Protein AF-A0A257NIK9-F1 (afdb_monomer_lite)

pLDDT: mean 81.24, std 13.05, range [39.47, 97.81]

Structure (mmCIF, N/CA/C/O backbone):
data_AF-A0A257NIK9-F1
#
_entry.id   AF-A0A257NIK9-F1
#
loop_
_atom_site.group_PDB
_atom_site.id
_atom_site.type_symbol
_atom_site.label_atom_id
_atom_site.label_alt_id
_atom_site.label_comp_id
_atom_site.label_asym_id
_atom_site.label_entity_id
_atom_site.label_seq_id
_atom_site.pdbx_PDB_ins_code
_atom_site.Cartn_x
_atom_site.Cartn_y
_atom_site.Cartn_z
_atom_site.occupancy
_atom_site.B_iso_or_equiv
_atom_site.auth_seq_id
_atom_site.auth_comp_id
_atom_site.auth_asym_id
_atom_site.auth_atom_id
_atom_site.pdbx_PDB_model_num
ATOM 1 N N . MET A 1 1 ? -30.759 -7.569 19.742 1.00 39.47 1 MET A N 1
ATOM 2 C CA . MET A 1 1 ? -29.466 -6.905 19.476 1.00 39.47 1 MET A CA 1
ATOM 3 C C . MET A 1 1 ? -28.726 -6.885 20.792 1.00 39.47 1 MET A C 1
ATOM 5 O O . MET A 1 1 ? -29.136 -6.158 21.684 1.00 39.47 1 MET A O 1
ATOM 9 N N . ASP A 1 2 ? -27.776 -7.799 20.959 1.00 55.66 2 ASP A N 1
ATOM 10 C CA . ASP A 1 2 ? -27.117 -8.024 22.244 1.00 55.66 2 ASP A CA 1
ATOM 11 C C . ASP A 1 2 ? -26.047 -6.945 22.465 1.00 55.66 2 ASP A C 1
ATOM 13 O O . ASP A 1 2 ? -25.185 -6.732 21.610 1.00 55.66 2 ASP A O 1
ATOM 17 N N . SER A 1 3 ? -26.162 -6.208 23.569 1.00 61.53 3 SER A N 1
ATOM 18 C CA . SER A 1 3 ? -25.220 -5.155 23.948 1.00 61.53 3 SER A CA 1
ATOM 19 C C . SER A 1 3 ? -23.934 -5.809 24.439 1.00 61.53 3 SER A C 1
ATOM 21 O O . SER A 1 3 ? -23.935 -6.576 25.402 1.00 61.53 3 SER A O 1
ATOM 23 N N . MET A 1 4 ? -22.824 -5.539 23.761 1.00 69.50 4 MET A N 1
ATOM 24 C CA . MET A 1 4 ? -21.526 -6.094 24.127 1.00 69.50 4 MET A CA 1
ATOM 25 C C . MET A 1 4 ? -21.068 -5.489 25.465 1.00 69.50 4 MET A C 1
ATOM 27 O O . MET A 1 4 ? -20.989 -4.269 25.600 1.00 69.50 4 MET A O 1
ATOM 31 N N . SER A 1 5 ? -20.786 -6.330 26.468 1.00 84.12 5 SER A N 1
ATOM 32 C CA . SER A 1 5 ? -20.395 -5.864 27.805 1.00 84.12 5 SER A CA 1
ATOM 33 C C . SER A 1 5 ? -19.073 -5.083 27.779 1.00 84.12 5 SER A C 1
ATOM 35 O O . SER A 1 5 ? -18.186 -5.352 26.966 1.00 84.12 5 SER A O 1
ATOM 37 N N . LYS A 1 6 ? -18.925 -4.123 28.699 1.00 79.12 6 LYS A N 1
ATOM 38 C CA . LYS A 1 6 ? -17.743 -3.251 28.816 1.00 79.12 6 LYS A CA 1
ATOM 39 C C . LYS A 1 6 ? -16.420 -4.034 28.889 1.00 79.12 6 LYS A C 1
ATOM 41 O O . LYS A 1 6 ? -15.465 -3.672 28.214 1.00 79.12 6 LYS A O 1
ATOM 46 N N . GLU A 1 7 ? -16.395 -5.156 29.608 1.00 80.25 7 GLU A N 1
ATOM 47 C CA . GLU A 1 7 ? -15.221 -6.043 29.697 1.00 80.25 7 GLU A CA 1
ATOM 48 C C . GLU A 1 7 ? -14.854 -6.698 28.356 1.00 80.25 7 GLU A C 1
ATOM 50 O O . GLU A 1 7 ? -13.674 -6.820 28.027 1.00 80.25 7 GLU A O 1
ATOM 55 N N . LYS A 1 8 ? -15.845 -7.093 27.540 1.00 73.69 8 LYS A N 1
ATOM 56 C CA . LYS A 1 8 ? -15.588 -7.630 26.191 1.00 73.69 8 LYS A CA 1
ATOM 57 C C . LYS A 1 8 ? -14.998 -6.564 25.271 1.00 73.69 8 LYS A C 1
ATOM 59 O O . LYS A 1 8 ? -14.108 -6.872 24.483 1.00 73.69 8 LYS A O 1
ATOM 64 N N . LEU A 1 9 ? -15.475 -5.325 25.389 1.00 63.91 9 LEU A N 1
ATOM 65 C CA . LEU A 1 9 ? -14.940 -4.166 24.671 1.00 63.91 9 LEU A CA 1
ATOM 66 C C . LEU A 1 9 ? -13.476 -3.899 25.042 1.00 63.91 9 LEU A C 1
ATOM 68 O O . LEU A 1 9 ? -12.624 -3.835 24.161 1.00 63.91 9 LEU A O 1
ATOM 72 N N . GLU A 1 10 ? -13.167 -3.809 26.334 1.00 72.12 10 GLU A N 1
ATOM 73 C CA . GLU A 1 10 ? -11.802 -3.564 26.823 1.00 72.12 10 GLU A CA 1
ATOM 74 C C . GLU A 1 10 ? -10.837 -4.698 26.436 1.00 72.12 10 GLU A C 1
ATOM 76 O O . GLU A 1 10 ? -9.714 -4.444 25.992 1.00 72.12 10 GLU A O 1
ATOM 81 N N . SER A 1 11 ? -11.294 -5.952 26.508 1.00 74.62 11 SER A N 1
ATOM 82 C CA . SER A 1 11 ? -10.529 -7.117 26.055 1.00 74.62 11 SER A CA 1
ATOM 83 C C . SER A 1 11 ? -10.242 -7.079 24.548 1.00 74.62 11 SER A C 1
ATOM 85 O O . SER A 1 11 ? -9.112 -7.339 24.128 1.00 74.62 11 SER A O 1
ATOM 87 N N . ALA A 1 12 ? -11.230 -6.706 23.726 1.00 68.81 12 ALA A N 1
ATOM 88 C CA . ALA A 1 12 ? -11.067 -6.595 22.278 1.00 68.81 12 ALA A CA 1
ATOM 89 C C . ALA A 1 12 ? -10.081 -5.481 21.888 1.00 68.81 12 ALA 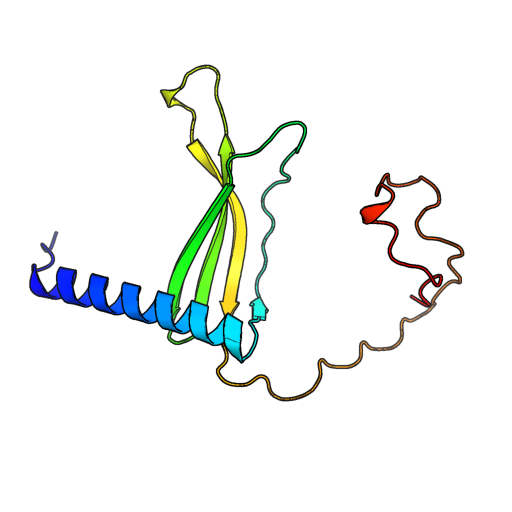A C 1
ATOM 91 O O . ALA A 1 12 ? -9.208 -5.708 21.050 1.00 68.81 12 ALA A O 1
ATOM 92 N N . VAL A 1 13 ? -10.169 -4.314 22.535 1.00 68.50 13 VAL A N 1
ATOM 93 C CA . VAL A 1 13 ? -9.246 -3.185 22.317 1.00 68.50 13 VAL A CA 1
ATOM 94 C C . VAL A 1 13 ? -7.814 -3.567 22.696 1.00 68.50 13 VAL A C 1
ATOM 96 O O . VAL A 1 13 ? -6.889 -3.339 21.918 1.00 68.50 13 VAL A O 1
ATOM 99 N N . SER A 1 14 ? -7.627 -4.212 23.850 1.00 76.38 14 SER A N 1
ATOM 100 C CA . SER A 1 14 ? -6.317 -4.700 24.296 1.00 76.38 14 SER A CA 1
ATOM 101 C C . SER A 1 14 ? -5.720 -5.726 23.322 1.00 76.38 14 SER A C 1
ATOM 103 O O . SER A 1 14 ? -4.555 -5.626 22.928 1.00 76.38 14 SER A O 1
ATOM 105 N N . LYS A 1 15 ? -6.537 -6.675 22.845 1.00 70.94 15 LYS A N 1
ATOM 106 C CA . LYS A 1 15 ? -6.117 -7.693 21.873 1.00 70.94 15 LYS A CA 1
ATOM 107 C C . LYS A 1 15 ? -5.723 -7.082 20.524 1.00 70.94 15 LYS A C 1
ATOM 109 O O . LYS A 1 15 ? -4.726 -7.508 19.944 1.00 70.94 15 LYS A O 1
ATOM 114 N N . ALA A 1 16 ? -6.468 -6.084 20.047 1.00 70.06 16 ALA A N 1
ATOM 115 C CA . ALA A 1 16 ? -6.143 -5.355 18.823 1.00 70.06 16 ALA A CA 1
ATOM 116 C C . ALA A 1 16 ? -4.823 -4.579 18.962 1.00 70.06 16 ALA A C 1
ATOM 118 O O . ALA A 1 16 ? -3.964 -4.683 18.090 1.00 70.06 16 ALA A O 1
ATOM 119 N N . GLY A 1 17 ? -4.620 -3.880 20.085 1.00 73.75 17 GLY A N 1
ATOM 120 C CA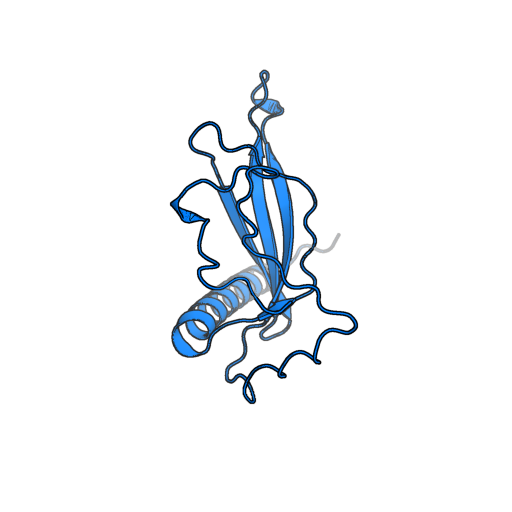 . GLY A 1 17 ? -3.374 -3.162 20.368 1.00 73.75 17 GLY A CA 1
ATOM 121 C C . GLY A 1 17 ? -2.151 -4.081 20.396 1.00 73.75 17 GLY A C 1
ATOM 122 O O . GLY A 1 17 ? -1.129 -3.765 19.791 1.00 73.75 17 GLY A O 1
ATOM 123 N N . LYS A 1 18 ? -2.273 -5.260 21.023 1.00 74.69 18 LYS A N 1
ATOM 124 C CA . LYS A 1 18 ? -1.207 -6.270 21.018 1.00 74.69 18 LYS A CA 1
ATOM 125 C C . LYS A 1 18 ? -0.907 -6.781 19.605 1.00 74.69 18 LYS A C 1
ATOM 127 O O . LYS A 1 18 ? 0.253 -6.841 19.225 1.00 74.69 18 LYS A O 1
ATOM 132 N N . ALA A 1 19 ? -1.934 -7.101 18.818 1.00 72.19 19 ALA A N 1
ATOM 133 C CA . ALA A 1 19 ? -1.746 -7.614 17.461 1.00 72.19 19 ALA A CA 1
ATOM 134 C C . ALA A 1 19 ? -1.027 -6.605 16.544 1.00 72.19 19 ALA A C 1
ATOM 136 O O . ALA A 1 19 ? -0.174 -6.997 15.754 1.00 72.19 19 ALA A O 1
ATOM 137 N N . VAL A 1 20 ? -1.330 -5.308 16.672 1.00 69.50 20 VAL A N 1
ATOM 138 C CA . VAL A 1 20 ? -0.627 -4.247 15.930 1.00 69.50 20 VAL A CA 1
ATOM 139 C C . VAL A 1 20 ? 0.832 -4.123 16.380 1.00 69.50 20 VAL A C 1
ATOM 141 O O . VAL A 1 20 ? 1.715 -3.977 15.540 1.00 69.50 20 VAL A O 1
ATOM 144 N N . ALA A 1 21 ? 1.111 -4.215 17.683 1.00 71.88 21 ALA A N 1
ATOM 145 C CA . ALA A 1 21 ? 2.484 -4.200 18.187 1.00 71.88 21 ALA A CA 1
ATOM 146 C C . ALA A 1 21 ? 3.294 -5.417 17.701 1.00 71.88 21 ALA A C 1
ATOM 148 O O . ALA A 1 21 ? 4.444 -5.263 17.288 1.00 71.88 21 ALA A O 1
ATOM 149 N N . ASP A 1 22 ? 2.678 -6.603 17.695 1.00 70.12 22 ASP A N 1
ATOM 150 C CA . ASP A 1 22 ? 3.278 -7.838 17.184 1.00 70.12 22 ASP A CA 1
ATOM 151 C C . ASP A 1 22 ? 3.585 -7.714 15.673 1.00 70.12 22 ASP A C 1
ATOM 153 O O . ASP A 1 22 ? 4.672 -8.089 15.241 1.00 70.12 22 ASP A O 1
ATOM 157 N N . LEU A 1 23 ? 2.688 -7.103 14.882 1.00 67.88 23 LEU A N 1
ATOM 158 C CA . LEU A 1 23 ? 2.909 -6.821 13.455 1.00 67.88 23 LEU A CA 1
ATOM 159 C C . LEU A 1 23 ? 4.127 -5.922 13.216 1.00 67.88 23 LEU A C 1
ATOM 161 O O . LEU A 1 23 ? 4.981 -6.249 12.395 1.00 67.88 23 LEU A O 1
ATOM 165 N N . VAL A 1 24 ? 4.202 -4.785 13.915 1.00 73.06 24 VAL A N 1
ATOM 166 C CA . VAL A 1 24 ? 5.312 -3.829 13.756 1.00 73.06 24 VAL A CA 1
ATOM 167 C C . VAL A 1 24 ? 6.639 -4.508 14.083 1.00 73.06 24 VAL A C 1
ATOM 169 O O . VAL A 1 24 ? 7.596 -4.404 13.320 1.00 73.06 24 VAL A O 1
ATOM 172 N N . LYS A 1 25 ? 6.669 -5.263 15.183 1.00 68.38 25 LYS A N 1
ATOM 173 C CA . LYS A 1 25 ? 7.864 -5.970 15.633 1.00 68.38 25 LYS A CA 1
ATOM 174 C C . LYS A 1 25 ? 8.297 -7.075 14.662 1.00 68.38 25 LYS A C 1
ATOM 176 O O . LYS A 1 25 ? 9.492 -7.237 14.434 1.00 68.38 25 LYS A O 1
ATOM 181 N N . ALA A 1 26 ? 7.350 -7.810 14.077 1.00 66.69 26 ALA A N 1
ATOM 182 C CA . ALA A 1 26 ? 7.647 -8.832 13.076 1.00 66.69 26 ALA A CA 1
ATOM 183 C C . ALA A 1 26 ? 8.275 -8.227 11.809 1.00 66.69 26 ALA A C 1
ATOM 185 O O . ALA A 1 26 ? 9.300 -8.718 11.344 1.00 66.69 26 ALA A O 1
ATOM 186 N N . PHE A 1 27 ? 7.735 -7.112 11.302 1.00 70.56 27 PHE A N 1
ATOM 187 C CA . PHE A 1 27 ? 8.305 -6.428 10.135 1.00 70.56 27 PHE A CA 1
ATOM 188 C C . PHE A 1 27 ? 9.705 -5.863 10.392 1.00 70.56 27 PHE A C 1
ATOM 190 O O . PHE A 1 27 ? 10.549 -5.917 9.502 1.00 70.56 27 PHE A O 1
ATOM 197 N N . GLU A 1 28 ? 9.957 -5.334 11.590 1.00 70.31 28 GLU A N 1
ATOM 198 C CA . GLU A 1 28 ? 11.257 -4.760 11.951 1.00 70.31 28 GLU A CA 1
ATOM 199 C C . GLU A 1 28 ? 12.358 -5.825 12.072 1.00 70.31 28 GLU A C 1
ATOM 201 O O . GLU A 1 28 ? 13.511 -5.562 11.735 1.00 70.31 28 GLU A O 1
ATOM 206 N N . LEU A 1 29 ? 12.012 -7.032 12.533 1.00 59.69 29 LEU A N 1
ATOM 207 C CA . LEU A 1 29 ? 12.991 -8.078 12.844 1.00 59.69 29 LEU A CA 1
ATOM 208 C C . LEU A 1 29 ? 13.114 -9.167 11.774 1.00 59.69 29 LEU A C 1
ATOM 210 O O . LEU A 1 29 ? 14.194 -9.737 11.612 1.00 59.69 29 LEU A O 1
ATOM 214 N N . HIS A 1 30 ? 12.022 -9.503 11.088 1.00 66.19 30 HIS A N 1
ATOM 215 C CA . HIS A 1 30 ? 11.919 -10.757 10.337 1.00 66.19 30 HIS A CA 1
ATOM 216 C C . HIS A 1 30 ? 11.368 -10.589 8.917 1.00 66.19 30 HIS A C 1
ATOM 218 O O . HIS A 1 30 ? 11.428 -11.535 8.136 1.00 66.19 30 HIS A O 1
ATOM 224 N N . GLY A 1 31 ? 10.907 -9.392 8.545 1.00 70.12 31 GLY A N 1
ATOM 225 C CA . GLY A 1 31 ? 10.230 -9.159 7.271 1.00 70.12 31 GLY A CA 1
ATOM 226 C C . GLY A 1 31 ? 8.751 -9.554 7.317 1.00 70.12 31 GLY A C 1
ATOM 227 O O . GLY A 1 31 ? 8.214 -9.931 8.357 1.00 70.12 31 GLY A O 1
ATOM 228 N N . GLY A 1 32 ? 8.068 -9.415 6.185 1.00 79.88 32 GLY A N 1
ATOM 229 C CA . GLY A 1 32 ? 6.631 -9.641 6.063 1.00 79.88 32 GLY A CA 1
ATOM 230 C C . GLY A 1 32 ? 6.263 -10.054 4.641 1.00 79.88 32 GLY A C 1
ATOM 231 O O . GLY A 1 32 ? 6.941 -9.667 3.690 1.00 79.88 32 GLY A O 1
ATOM 232 N N . GLU A 1 33 ? 5.183 -10.815 4.484 1.00 85.69 33 GLU A N 1
ATOM 233 C CA . GLU A 1 33 ? 4.667 -11.233 3.181 1.00 85.69 33 GLU A CA 1
ATOM 234 C C . GLU A 1 33 ? 3.359 -10.498 2.904 1.00 85.69 33 GLU A C 1
ATOM 236 O O . GLU A 1 33 ? 2.516 -10.335 3.792 1.00 85.69 33 GLU A O 1
ATOM 241 N N . ILE A 1 34 ? 3.195 -10.057 1.660 1.00 88.00 34 ILE A N 1
ATOM 242 C CA . ILE A 1 34 ? 1.950 -9.490 1.156 1.00 88.00 34 ILE A CA 1
ATOM 243 C C . ILE A 1 34 ? 1.369 -10.491 0.167 1.00 88.00 34 ILE A C 1
ATOM 245 O O . ILE A 1 34 ? 1.963 -10.768 -0.871 1.00 88.00 34 ILE A O 1
ATOM 249 N N . THR A 1 35 ? 0.198 -11.015 0.497 1.00 90.62 35 THR A N 1
ATOM 250 C CA . THR A 1 35 ? -0.531 -12.006 -0.299 1.00 90.62 35 THR A CA 1
ATOM 251 C C . THR A 1 35 ? -1.885 -11.453 -0.709 1.00 90.62 35 THR A C 1
ATOM 253 O O . THR A 1 35 ? -2.367 -10.482 -0.121 1.00 90.62 35 THR A O 1
ATOM 256 N N . ASP A 1 36 ? -2.487 -12.050 -1.737 1.00 94.06 36 ASP A N 1
ATOM 257 C CA . ASP A 1 36 ? -3.827 -11.693 -2.212 1.00 94.06 36 ASP A CA 1
ATOM 258 C C . ASP A 1 36 ? -3.998 -10.187 -2.492 1.00 94.06 36 ASP A C 1
ATOM 260 O O . ASP A 1 36 ? -5.044 -9.601 -2.211 1.00 94.06 36 ASP A O 1
ATOM 264 N N . LEU A 1 37 ? -2.952 -9.543 -3.032 1.00 95.19 37 LEU A N 1
ATOM 265 C CA . LEU A 1 37 ? -2.983 -8.126 -3.388 1.00 95.19 37 LEU A CA 1
ATOM 266 C C . LEU A 1 37 ? -3.997 -7.887 -4.511 1.00 95.19 37 LEU A C 1
ATOM 268 O O . LEU A 1 37 ? -3.816 -8.342 -5.641 1.00 95.19 37 LEU A O 1
ATOM 272 N N . GLN A 1 38 ? -5.018 -7.091 -4.216 1.00 97.44 38 GLN A N 1
ATOM 273 C CA . GLN A 1 38 ? -5.989 -6.615 -5.190 1.00 97.44 38 GLN A CA 1
ATOM 274 C C . GLN A 1 38 ? -5.865 -5.104 -5.331 1.00 97.44 38 GLN A C 1
ATOM 276 O O . GLN A 1 38 ? -6.082 -4.350 -4.383 1.00 97.44 38 GLN A O 1
ATOM 281 N N . VAL A 1 39 ? -5.522 -4.652 -6.537 1.00 96.56 39 VAL A N 1
ATOM 282 C CA . VAL A 1 39 ? -5.470 -3.227 -6.879 1.00 96.56 39 VAL A CA 1
ATOM 283 C C . VAL A 1 39 ? -6.798 -2.836 -7.514 1.00 96.56 39 VAL A C 1
ATOM 285 O O . VAL A 1 39 ? -7.121 -3.261 -8.620 1.00 96.56 39 VAL A O 1
ATOM 288 N N . ALA A 1 40 ? -7.572 -2.014 -6.811 1.00 95.06 40 ALA A N 1
ATOM 289 C CA . ALA A 1 40 ? -8.890 -1.583 -7.256 1.00 95.06 40 ALA A CA 1
ATOM 290 C C . ALA A 1 40 ? -8.823 -0.354 -8.174 1.00 95.06 40 ALA A C 1
ATOM 292 O O . ALA A 1 40 ? -9.618 -0.238 -9.107 1.00 95.06 40 ALA A O 1
ATOM 293 N N . ARG A 1 41 ? -7.924 0.603 -7.888 1.00 91.88 41 ARG A N 1
ATOM 294 C CA . ARG A 1 41 ? -7.846 1.890 -8.607 1.00 91.88 41 ARG A CA 1
ATOM 295 C C . ARG A 1 41 ? -6.446 2.492 -8.577 1.00 91.88 41 ARG A C 1
ATOM 297 O O . ARG A 1 41 ? -5.761 2.437 -7.559 1.00 91.88 41 ARG A O 1
ATOM 304 N N . TRP A 1 42 ? -6.091 3.204 -9.641 1.00 92.19 42 TRP A N 1
ATOM 305 C CA . TRP A 1 42 ? -4.884 4.031 -9.693 1.00 92.19 42 TRP A CA 1
ATOM 306 C C . TRP A 1 42 ? -5.055 5.354 -8.937 1.00 92.19 42 TRP A C 1
ATOM 308 O O . TRP A 1 42 ? -6.143 5.930 -8.919 1.00 92.19 42 TRP A O 1
ATOM 318 N N . ILE A 1 43 ? -3.969 5.843 -8.334 1.00 89.19 43 ILE A N 1
ATOM 319 C CA . ILE A 1 43 ? -3.882 7.182 -7.735 1.00 89.19 43 ILE A CA 1
ATOM 320 C C . ILE A 1 43 ? -3.083 8.061 -8.695 1.00 89.19 43 ILE A C 1
ATOM 322 O O . ILE A 1 43 ? -1.925 7.769 -8.983 1.00 89.19 43 ILE A O 1
ATOM 326 N N . VAL A 1 44 ? -3.680 9.151 -9.173 1.00 88.06 44 VAL A N 1
ATOM 327 C CA . VAL A 1 44 ? -2.947 10.186 -9.916 1.00 88.06 44 VAL A CA 1
ATOM 328 C C . VAL A 1 44 ? -2.233 11.080 -8.908 1.00 88.06 44 VAL A C 1
ATOM 330 O O . VAL A 1 44 ? -2.895 11.624 -8.029 1.00 88.06 44 VAL A O 1
ATOM 333 N N . VAL A 1 45 ? -0.910 11.234 -9.024 1.00 87.06 45 VAL A N 1
ATOM 334 C CA . VAL A 1 45 ? -0.069 12.025 -8.104 1.00 87.06 45 VAL A CA 1
ATOM 335 C C . VAL A 1 45 ? 0.466 13.272 -8.813 1.00 87.06 45 VAL A C 1
ATOM 337 O O . VAL A 1 45 ? 1.607 13.327 -9.252 1.00 87.06 45 VAL A O 1
ATOM 340 N N . ASP A 1 46 ? -0.390 14.276 -8.943 1.00 87.75 46 ASP A N 1
ATOM 341 C CA . ASP A 1 46 ? -0.094 15.611 -9.491 1.00 87.75 46 ASP A CA 1
ATOM 342 C C . ASP A 1 46 ? 0.140 16.676 -8.399 1.00 87.75 46 ASP A C 1
ATOM 344 O O . ASP A 1 46 ? 0.556 17.800 -8.674 1.00 87.75 46 ASP A O 1
ATOM 348 N N . SER A 1 47 ? -0.117 16.313 -7.143 1.00 86.88 47 SER A N 1
ATOM 349 C CA . SER A 1 47 ? 0.055 17.116 -5.933 1.00 86.88 47 SER A CA 1
ATOM 350 C C . SER A 1 47 ? 0.238 16.187 -4.723 1.00 86.88 47 SER A C 1
ATOM 352 O O . SER A 1 47 ? -0.011 14.981 -4.842 1.00 86.88 47 SER A O 1
ATOM 354 N N . PRO A 1 48 ? 0.675 16.687 -3.550 1.00 91.94 48 PRO A N 1
ATOM 355 C CA . PRO A 1 48 ? 0.723 15.872 -2.338 1.00 91.94 48 PRO A CA 1
ATOM 356 C C . PRO 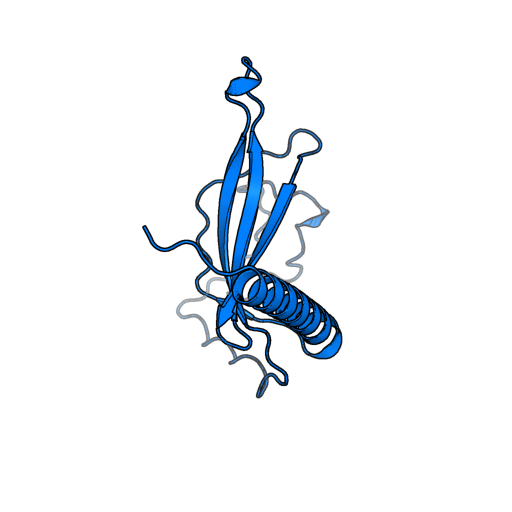A 1 48 ? -0.636 15.222 -2.041 1.00 91.94 48 PRO A C 1
ATOM 358 O O . PRO A 1 48 ? -1.666 15.895 -2.043 1.00 91.94 48 PRO A O 1
ATOM 361 N N . LYS A 1 49 ? -0.643 13.909 -1.785 1.00 90.06 49 LYS A N 1
ATOM 362 C CA . LYS A 1 49 ? -1.865 13.140 -1.510 1.00 90.06 49 LYS A CA 1
ATOM 363 C C . LYS A 1 49 ? -1.975 12.788 -0.039 1.00 90.06 49 LYS A C 1
ATOM 365 O O . LYS A 1 49 ? -0.988 12.439 0.602 1.00 90.06 49 LYS A O 1
ATOM 370 N N . GLN A 1 50 ? -3.200 12.840 0.475 1.00 95.19 50 GLN A N 1
ATOM 371 C CA . GLN A 1 50 ? -3.519 12.274 1.777 1.00 95.19 50 GLN A CA 1
ATOM 372 C C . GLN A 1 50 ? -3.764 10.779 1.598 1.00 95.19 50 GLN A C 1
ATOM 374 O O . GLN A 1 50 ? -4.700 10.369 0.907 1.00 95.19 50 GLN A O 1
ATOM 379 N N . LEU A 1 51 ? -2.899 9.981 2.211 1.00 94.19 51 LEU A N 1
ATOM 380 C CA . LEU A 1 51 ? -2.952 8.530 2.173 1.00 94.19 51 LEU A CA 1
ATOM 381 C C . LEU A 1 51 ? -3.128 7.999 3.586 1.00 94.19 51 LEU A C 1
ATOM 383 O O . LEU A 1 51 ? -2.605 8.562 4.548 1.00 94.19 51 LEU A O 1
ATOM 387 N N . ARG A 1 52 ? -3.839 6.885 3.693 1.00 94.50 52 ARG A N 1
ATOM 388 C CA . ARG A 1 52 ? -3.965 6.126 4.928 1.00 94.50 52 ARG A CA 1
ATOM 389 C C . ARG A 1 52 ? -3.753 4.655 4.629 1.00 94.50 52 ARG A C 1
ATOM 391 O O . ARG A 1 52 ? -4.260 4.136 3.640 1.00 94.50 52 ARG A O 1
ATOM 398 N N . VAL A 1 53 ? -3.040 3.984 5.523 1.00 92.50 53 VAL A N 1
ATOM 399 C CA . VAL A 1 53 ? -3.003 2.525 5.575 1.00 92.50 53 VAL A CA 1
ATOM 400 C C . VAL A 1 53 ? -3.832 2.094 6.773 1.00 92.50 53 VAL A C 1
ATOM 402 O O . VAL A 1 53 ? -3.631 2.594 7.880 1.00 92.50 53 VAL A O 1
ATOM 405 N N . THR A 1 54 ? -4.785 1.196 6.552 1.00 93.00 54 THR A N 1
ATOM 406 C CA . THR A 1 54 ? -5.508 0.527 7.638 1.00 93.00 54 THR A CA 1
ATOM 407 C C . THR A 1 54 ? -5.060 -0.916 7.707 1.00 93.00 54 THR A C 1
ATOM 409 O O . THR A 1 54 ? -4.890 -1.559 6.673 1.00 93.00 54 THR A O 1
ATOM 412 N N . VAL A 1 55 ? -4.834 -1.400 8.926 1.00 90.50 55 VAL A N 1
ATOM 413 C CA . VAL A 1 55 ? -4.433 -2.779 9.174 1.00 90.50 55 VAL A CA 1
ATOM 414 C C . VAL A 1 55 ? -5.277 -3.334 10.306 1.00 90.50 55 VAL A C 1
ATOM 416 O O . VAL A 1 55 ? -5.307 -2.771 11.399 1.00 90.50 55 VAL A O 1
ATOM 419 N N . GLU A 1 56 ? -5.974 -4.429 10.032 1.00 91.06 56 GLU A N 1
ATOM 420 C CA . GLU A 1 56 ? -6.893 -5.065 10.970 1.00 91.06 56 GLU A CA 1
ATOM 421 C C . GLU A 1 56 ? -6.497 -6.535 11.159 1.00 91.06 56 GLU A C 1
ATOM 423 O O . GLU A 1 56 ? -6.312 -7.248 10.170 1.00 91.06 56 GLU A O 1
ATOM 428 N N . PRO A 1 57 ? -6.344 -7.028 12.401 1.00 89.94 57 PRO A N 1
ATOM 429 C CA . PRO A 1 57 ? -6.034 -8.433 12.632 1.00 89.94 57 PRO A CA 1
ATOM 430 C C . PRO A 1 57 ? -7.213 -9.314 12.207 1.00 89.94 57 PRO A C 1
ATOM 432 O O . PRO A 1 57 ? -8.337 -9.112 12.663 1.00 89.94 57 PRO A O 1
ATOM 435 N N . VAL A 1 58 ? -6.947 -10.328 11.380 1.00 92.06 58 VAL A N 1
ATOM 436 C CA . VAL A 1 58 ? -7.964 -11.298 10.926 1.00 92.06 58 VAL A CA 1
ATOM 437 C C . VAL A 1 58 ? -7.725 -12.700 11.485 1.00 92.06 58 VAL A C 1
ATOM 439 O O . VAL A 1 58 ? -8.674 -13.448 11.706 1.00 92.06 58 VAL A O 1
ATOM 442 N N . ALA A 1 59 ? -6.469 -13.046 11.777 1.00 88.44 59 ALA A N 1
ATOM 443 C CA . ALA A 1 59 ? -6.066 -14.264 12.476 1.00 88.44 59 ALA A CA 1
ATOM 444 C C . ALA A 1 59 ? -4.687 -14.049 13.139 1.00 88.44 59 ALA A C 1
ATOM 446 O O . ALA A 1 59 ? -4.033 -13.042 12.863 1.00 88.44 59 ALA A O 1
ATOM 447 N N . PRO A 1 60 ? -4.212 -14.944 14.025 1.00 85.50 60 PRO A N 1
ATOM 448 C CA . PRO A 1 60 ? -2.853 -14.849 14.560 1.00 85.50 60 PRO A CA 1
ATOM 449 C C . PRO A 1 60 ? -1.811 -14.749 13.433 1.00 85.50 60 PRO A C 1
ATOM 451 O O . PRO A 1 60 ? -1.817 -15.574 12.522 1.00 85.50 60 PRO A O 1
ATOM 454 N N . GLY A 1 61 ? -0.967 -13.710 13.469 1.00 83.94 61 GLY A N 1
ATOM 455 C CA . GLY A 1 61 ? 0.051 -13.444 12.442 1.00 83.94 61 GLY A CA 1
ATOM 456 C C . GLY A 1 61 ? -0.490 -13.003 11.074 1.00 83.94 61 GLY A C 1
ATOM 457 O O . GLY A 1 61 ? 0.285 -12.880 10.133 1.00 83.94 61 GLY A O 1
ATOM 458 N N . ARG A 1 62 ? -1.803 -12.765 10.930 1.00 89.12 62 ARG A N 1
ATOM 459 C CA . ARG A 1 62 ? -2.434 -12.369 9.661 1.00 89.12 62 ARG A CA 1
ATOM 460 C C . ARG A 1 62 ? -3.313 -11.139 9.821 1.00 89.12 62 ARG A C 1
ATOM 462 O O . ARG A 1 62 ? -4.156 -11.069 10.720 1.00 89.12 62 ARG A O 1
ATOM 469 N N . PHE A 1 63 ? -3.183 -10.211 8.884 1.00 92.25 63 PHE A N 1
ATOM 470 C CA . PHE A 1 63 ? -3.869 -8.929 8.925 1.00 92.25 63 PHE A CA 1
ATOM 471 C C . PHE A 1 63 ? -4.462 -8.586 7.562 1.00 92.25 63 PHE A C 1
ATOM 473 O O . PHE A 1 63 ? -3.828 -8.806 6.537 1.00 92.25 63 PHE A O 1
ATOM 480 N N . ALA A 1 64 ? -5.665 -8.021 7.548 1.00 95.50 64 ALA A N 1
ATOM 481 C CA . ALA A 1 64 ? -6.201 -7.368 6.364 1.00 95.50 64 ALA A CA 1
ATOM 482 C C . ALA A 1 64 ? -5.610 -5.958 6.283 1.00 95.50 64 ALA A C 1
ATOM 484 O O . ALA A 1 64 ? -5.786 -5.154 7.201 1.00 95.50 64 ALA A O 1
ATOM 485 N N . GLY A 1 65 ? -4.891 -5.673 5.202 1.00 95.25 65 GLY A N 1
ATOM 486 C CA . GLY A 1 65 ? -4.342 -4.360 4.898 1.00 95.25 65 GLY A CA 1
ATOM 487 C C . GLY A 1 65 ? -5.165 -3.668 3.819 1.00 95.25 65 GLY A C 1
ATOM 488 O O . GLY A 1 65 ? -5.537 -4.294 2.829 1.00 95.25 65 GLY A O 1
ATOM 489 N N . ARG A 1 66 ? -5.418 -2.367 3.973 1.00 96.88 66 ARG A N 1
ATOM 490 C CA . ARG A 1 66 ? -5.953 -1.521 2.897 1.00 96.88 66 ARG A CA 1
ATOM 491 C C . ARG A 1 66 ? -5.148 -0.243 2.772 1.00 96.88 66 ARG A C 1
ATOM 493 O O . ARG A 1 66 ? -4.861 0.407 3.778 1.00 96.88 66 ARG A O 1
ATOM 500 N N . VAL A 1 67 ? -4.863 0.140 1.534 1.00 95.69 67 VAL A N 1
ATOM 501 C CA . VAL A 1 67 ? -4.366 1.471 1.184 1.00 95.69 67 VAL A CA 1
ATOM 502 C C . VAL A 1 67 ? -5.542 2.299 0.698 1.00 95.69 67 VAL A C 1
ATOM 504 O O . VAL A 1 67 ? -6.256 1.913 -0.231 1.00 95.69 67 VAL A O 1
ATOM 507 N N . GLU A 1 68 ? -5.735 3.448 1.326 1.00 97.00 68 GLU A N 1
ATOM 508 C CA . GLU A 1 68 ? -6.802 4.382 1.015 1.00 97.00 68 GLU A CA 1
ATOM 509 C C . GLU A 1 68 ? -6.222 5.748 0.668 1.00 97.00 68 GLU A C 1
ATOM 511 O O . GLU A 1 68 ? -5.253 6.205 1.279 1.00 97.00 68 GLU A O 1
ATOM 516 N N . ALA A 1 69 ? -6.848 6.418 -0.290 1.00 95.69 69 ALA A N 1
ATOM 517 C CA . ALA A 1 69 ? -6.549 7.801 -0.618 1.00 95.69 69 ALA A CA 1
ATOM 518 C C . ALA A 1 69 ? -7.762 8.669 -0.301 1.00 95.69 69 ALA A C 1
ATOM 520 O O . ALA A 1 69 ? -8.910 8.261 -0.506 1.00 95.69 69 ALA A O 1
ATOM 521 N N . TRP A 1 70 ? -7.514 9.868 0.218 1.00 95.81 70 TRP A N 1
ATOM 522 C CA . TRP A 1 70 ? -8.573 10.850 0.376 1.00 95.81 70 TRP A CA 1
ATOM 523 C C . TRP A 1 70 ? -8.969 11.380 -0.994 1.00 95.81 70 TRP A C 1
ATOM 525 O O . TRP A 1 70 ? -8.127 11.851 -1.764 1.00 95.81 70 TRP A O 1
ATOM 535 N N . ARG A 1 71 ? -10.264 11.331 -1.284 1.00 93.44 71 ARG A N 1
ATOM 536 C CA . ARG A 1 71 ? -10.833 11.954 -2.466 1.00 93.44 71 ARG A CA 1
ATOM 537 C C . ARG A 1 71 ? -11.540 13.234 -2.070 1.00 93.44 71 ARG A C 1
ATOM 539 O O . ARG A 1 71 ? -12.612 13.185 -1.464 1.00 93.44 71 ARG A O 1
ATOM 546 N N . ASP A 1 72 ? -10.988 14.358 -2.500 1.00 92.56 72 ASP A N 1
ATOM 547 C CA . ASP A 1 72 ? -11.673 15.639 -2.412 1.00 92.56 72 ASP A CA 1
ATOM 548 C C . ASP A 1 72 ? -12.833 15.706 -3.409 1.00 92.56 72 ASP A C 1
ATOM 550 O O . ASP A 1 72 ? -12.721 15.323 -4.576 1.00 92.56 72 ASP A O 1
ATOM 554 N N . ALA A 1 73 ? -13.975 16.191 -2.936 1.00 93.06 73 ALA A N 1
ATOM 555 C CA . ALA A 1 73 ? -15.130 16.505 -3.756 1.00 93.06 73 ALA A CA 1
ATOM 556 C C . ALA A 1 73 ? -15.464 18.000 -3.627 1.00 93.06 73 ALA A C 1
ATOM 558 O O . ALA A 1 73 ? -15.256 18.579 -2.560 1.00 93.06 73 ALA A O 1
ATOM 559 N N . PRO A 1 74 ? -16.050 18.631 -4.665 1.00 94.69 74 PRO A N 1
ATOM 560 C CA . PRO A 1 74 ? -16.472 20.032 -4.585 1.00 94.69 74 PRO A CA 1
ATOM 561 C C . PRO A 1 74 ? -17.438 20.313 -3.426 1.00 94.69 74 PRO A C 1
ATOM 563 O O . PRO A 1 74 ? -17.410 21.391 -2.843 1.00 94.69 74 PRO A O 1
ATOM 566 N N . ASN A 1 75 ? -18.284 19.335 -3.082 1.00 96.06 75 ASN A N 1
ATOM 567 C CA . ASN A 1 75 ? -19.055 19.346 -1.845 1.00 96.06 75 ASN A CA 1
ATOM 568 C C . ASN A 1 75 ? -18.280 18.565 -0.767 1.00 96.06 75 ASN A C 1
ATOM 570 O O . ASN A 1 75 ? -18.171 17.342 -0.905 1.00 96.06 75 ASN A O 1
ATOM 574 N N . PRO A 1 76 ? -17.816 19.216 0.319 1.00 94.81 76 PRO A N 1
ATOM 575 C CA . PRO A 1 76 ? -17.013 18.567 1.356 1.00 94.81 76 PRO A CA 1
ATOM 576 C C . PRO A 1 76 ? -17.674 17.349 2.013 1.00 94.81 76 PRO A C 1
ATOM 578 O O . PRO A 1 76 ? -16.976 16.445 2.458 1.00 94.81 76 PRO A O 1
ATOM 581 N N . VAL A 1 77 ? -19.011 17.280 2.041 1.00 95.75 77 VAL A N 1
ATOM 582 C CA . VAL A 1 77 ? -19.758 16.141 2.614 1.00 95.75 77 VAL A CA 1
ATOM 583 C C . VAL A 1 77 ? -19.587 14.861 1.783 1.00 95.75 77 VAL A C 1
ATOM 585 O O . VAL A 1 77 ? -19.795 13.760 2.282 1.00 95.75 77 VAL A O 1
ATOM 588 N N . LEU A 1 78 ? -19.200 14.987 0.510 1.00 96.62 78 LEU A N 1
ATOM 589 C CA . LEU A 1 78 ? -18.947 13.853 -0.383 1.00 96.62 78 LEU A CA 1
ATOM 590 C C . LEU A 1 78 ? -17.471 13.435 -0.423 1.00 96.62 78 LEU A C 1
ATOM 592 O O . LEU A 1 78 ? -17.151 12.422 -1.064 1.00 96.62 78 LEU A O 1
ATOM 596 N N . SER A 1 79 ? -16.590 14.208 0.218 1.00 95.94 79 SER A N 1
ATOM 597 C CA . SER A 1 79 ? -15.187 13.848 0.381 1.00 95.94 79 SER A CA 1
ATOM 598 C C . SER A 1 79 ? -15.072 12.666 1.337 1.00 95.94 79 SER A C 1
ATOM 600 O O . SER A 1 79 ? -15.765 12.595 2.353 1.00 95.94 79 SER A O 1
ATOM 602 N N . ARG A 1 80 ? -14.237 11.693 0.982 1.00 96.75 80 ARG A N 1
ATOM 603 C CA . ARG A 1 80 ? -14.120 10.436 1.727 1.00 96.75 80 ARG A CA 1
ATOM 604 C C . ARG A 1 80 ? -12.806 9.737 1.425 1.00 96.75 80 ARG A C 1
ATOM 606 O O . ARG A 1 80 ? -12.163 10.009 0.414 1.00 96.75 80 ARG A O 1
ATOM 613 N N . TRP A 1 81 ? -12.480 8.766 2.264 1.00 97.19 81 TRP A N 1
ATOM 614 C CA . TRP A 1 81 ? -11.464 7.767 1.967 1.00 97.19 81 TRP A CA 1
ATOM 615 C C . TRP A 1 81 ? -11.996 6.778 0.925 1.00 97.19 81 TRP A C 1
ATOM 617 O O . TRP A 1 81 ? -13.103 6.257 1.068 1.00 97.19 81 TRP A O 1
ATOM 627 N N . GLU A 1 82 ? -11.219 6.527 -0.124 1.00 96.06 82 GLU A N 1
ATOM 628 C CA . GLU A 1 82 ? -11.483 5.472 -1.102 1.00 96.06 82 GLU A CA 1
ATOM 629 C C . GLU A 1 82 ? -10.382 4.416 -1.031 1.00 96.06 82 GLU A C 1
ATOM 631 O O . GLU A 1 82 ? -9.201 4.749 -1.009 1.00 96.06 82 GLU A O 1
ATOM 636 N N . THR A 1 83 ? -10.756 3.136 -1.016 1.00 96.81 83 THR A N 1
ATOM 637 C CA . THR A 1 83 ? -9.799 2.024 -1.087 1.00 96.81 83 THR A CA 1
ATOM 638 C C . THR A 1 83 ? -9.203 1.919 -2.489 1.00 96.81 83 THR A C 1
ATOM 640 O O . THR A 1 83 ? -9.937 1.888 -3.480 1.00 96.81 83 THR A O 1
ATOM 643 N N . HIS A 1 84 ? -7.876 1.850 -2.563 1.00 96.56 84 HIS A N 1
ATOM 644 C CA . HIS A 1 84 ? -7.106 1.711 -3.801 1.00 96.56 84 HIS A CA 1
ATOM 645 C C . HIS A 1 84 ? -6.463 0.341 -3.944 1.00 96.56 84 HIS A C 1
ATOM 647 O O . HIS A 1 84 ? -6.364 -0.170 -5.059 1.00 96.56 84 HIS A O 1
ATOM 653 N N . ALA A 1 85 ? -6.066 -0.257 -2.826 1.00 97.38 85 ALA A N 1
ATOM 654 C CA . ALA A 1 85 ? -5.586 -1.621 -2.789 1.00 97.38 85 ALA A CA 1
ATOM 655 C C . ALA A 1 85 ? -5.958 -2.280 -1.465 1.00 97.38 85 ALA A C 1
ATOM 657 O O . ALA A 1 85 ? -6.040 -1.611 -0.430 1.00 97.38 85 ALA A O 1
ATOM 658 N N . GLU A 1 86 ? -6.142 -3.589 -1.511 1.00 97.81 86 GLU A N 1
ATOM 659 C CA . GLU A 1 86 ? -6.302 -4.448 -0.346 1.00 97.81 86 GLU A CA 1
ATOM 660 C C . GLU A 1 86 ? -5.391 -5.665 -0.467 1.00 97.81 86 GLU A C 1
ATOM 662 O O . GLU A 1 86 ? -5.048 -6.077 -1.573 1.00 97.81 86 GLU A O 1
ATOM 667 N N . ALA A 1 87 ? -4.952 -6.198 0.667 1.00 97.06 87 ALA A N 1
ATOM 668 C CA . ALA A 1 87 ? -4.091 -7.369 0.715 1.00 97.06 87 ALA A CA 1
ATOM 669 C C . ALA A 1 87 ? -4.206 -8.085 2.063 1.00 97.06 87 ALA A C 1
ATOM 671 O O . ALA A 1 87 ? -4.690 -7.525 3.052 1.00 97.06 87 ALA A O 1
ATOM 672 N N . VAL A 1 88 ? -3.681 -9.304 2.117 1.00 95.19 88 VAL A N 1
ATOM 673 C CA . VAL A 1 88 ? -3.409 -10.017 3.362 1.00 95.19 88 VAL A CA 1
ATOM 674 C C . VAL A 1 88 ? -1.930 -9.868 3.696 1.00 95.19 88 VAL A C 1
ATOM 676 O O . VAL A 1 88 ? -1.052 -10.284 2.943 1.00 95.19 88 VAL A O 1
ATOM 679 N N . ILE A 1 89 ? -1.660 -9.281 4.855 1.00 91.06 89 ILE A N 1
ATOM 680 C CA . ILE A 1 89 ? -0.326 -9.137 5.422 1.00 91.06 89 ILE A CA 1
ATOM 681 C C . ILE A 1 89 ? -0.082 -10.323 6.349 1.00 91.06 89 ILE A C 1
ATOM 683 O O . ILE A 1 89 ? -0.835 -10.529 7.306 1.00 91.06 89 ILE A O 1
ATOM 687 N N . VAL A 1 90 ? 0.971 -11.089 6.084 1.00 88.44 90 VAL A N 1
ATOM 688 C CA . VAL A 1 90 ? 1.409 -12.191 6.940 1.00 88.44 90 VAL A CA 1
ATOM 689 C C . VAL A 1 90 ? 2.688 -11.767 7.648 1.00 88.44 90 VAL A C 1
ATOM 691 O O . VAL A 1 90 ? 3.707 -11.506 7.014 1.00 88.44 90 VAL A O 1
ATOM 694 N N . ALA A 1 91 ? 2.608 -11.688 8.971 1.00 84.06 91 ALA A N 1
ATOM 695 C CA . ALA A 1 91 ? 3.750 -11.512 9.849 1.00 84.06 91 ALA A CA 1
ATOM 696 C C . ALA A 1 91 ? 4.246 -12.903 10.253 1.00 84.06 91 ALA A C 1
ATOM 698 O O . ALA A 1 91 ? 3.548 -13.617 10.978 1.00 84.06 91 ALA A O 1
ATOM 699 N N . ALA A 1 92 ? 5.416 -13.303 9.759 1.00 71.56 92 ALA A N 1
ATOM 700 C CA . ALA A 1 92 ? 6.058 -14.543 10.170 1.00 71.56 92 ALA A CA 1
ATOM 701 C C . ALA A 1 92 ? 7.195 -14.245 11.154 1.00 71.56 92 ALA A C 1
ATOM 703 O O . ALA A 1 92 ? 8.000 -13.346 10.926 1.00 71.56 92 ALA A O 1
ATOM 704 N N . ASP A 1 93 ? 7.300 -15.047 12.216 1.00 65.00 93 ASP A N 1
ATOM 705 C CA . ASP A 1 93 ? 8.444 -14.998 13.140 1.00 65.00 93 ASP A CA 1
ATOM 706 C C . ASP A 1 93 ? 9.740 -15.486 12.459 1.00 65.00 93 ASP A C 1
ATOM 708 O O . ASP A 1 93 ? 10.844 -15.200 12.915 1.00 65.00 93 ASP A O 1
ATOM 712 N N . HIS A 1 94 ? 9.607 -16.245 11.365 1.00 62.41 94 HIS A N 1
ATOM 713 C CA . HIS A 1 94 ? 10.705 -16.740 10.543 1.00 62.41 94 HIS A CA 1
ATOM 714 C C . HIS A 1 94 ? 10.200 -17.076 9.130 1.00 62.41 94 HIS A C 1
ATOM 716 O O . HIS A 1 94 ? 9.247 -17.839 8.977 1.00 62.41 94 HIS A O 1
ATOM 722 N N . TYR A 1 95 ? 10.877 -16.571 8.095 1.00 65.06 95 TYR A N 1
A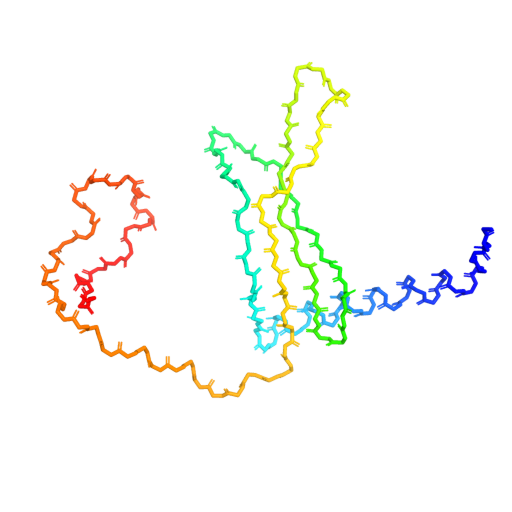TOM 723 C CA . TYR A 1 95 ? 10.708 -17.041 6.713 1.00 65.06 95 TYR A CA 1
ATOM 724 C C . TYR A 1 95 ? 11.610 -18.241 6.445 1.00 65.06 95 TYR A C 1
ATOM 726 O O . TYR A 1 95 ? 12.823 -18.154 6.635 1.00 65.06 95 TYR A O 1
ATOM 734 N N . ALA A 1 96 ? 11.032 -19.371 6.043 1.00 59.91 96 ALA A N 1
ATOM 735 C CA . ALA A 1 96 ? 11.808 -20.553 5.699 1.00 59.91 96 ALA A CA 1
ATOM 736 C C . ALA A 1 96 ? 12.367 -20.420 4.274 1.00 59.91 96 ALA A C 1
ATOM 738 O O . ALA A 1 96 ? 11.606 -20.434 3.312 1.00 59.91 96 ALA A O 1
ATOM 739 N N . GLY A 1 97 ? 13.696 -20.363 4.159 1.00 65.00 97 GLY A N 1
ATOM 740 C CA . GLY A 1 97 ? 14.410 -20.480 2.886 1.00 65.00 97 GLY A CA 1
ATOM 741 C C . GLY A 1 97 ? 14.491 -19.199 2.054 1.00 65.00 97 GLY A C 1
ATOM 742 O O . GLY A 1 97 ? 13.909 -18.166 2.378 1.00 65.00 97 GLY A O 1
ATOM 743 N N . GLU A 1 98 ? 15.277 -19.278 0.984 1.00 70.31 98 GLU A N 1
ATOM 744 C CA . GLU A 1 98 ? 15.309 -18.260 -0.066 1.00 70.31 98 GLU A CA 1
ATOM 745 C C . GLU A 1 98 ? 14.045 -18.367 -0.937 1.00 70.31 98 GLU A C 1
ATOM 747 O O . GLU A 1 98 ? 13.500 -19.469 -1.071 1.00 70.31 98 GLU A O 1
ATOM 752 N N . PRO A 1 99 ? 13.572 -17.260 -1.545 1.00 71.81 99 PRO A N 1
ATOM 753 C CA . PRO A 1 99 ? 12.515 -17.320 -2.548 1.00 71.81 99 PRO A CA 1
ATOM 754 C C . PRO A 1 99 ? 12.852 -18.354 -3.625 1.00 71.81 99 PRO A C 1
ATOM 756 O O . PRO A 1 99 ? 14.008 -18.460 -4.045 1.00 71.81 99 PRO A O 1
ATOM 759 N N . GLU A 1 100 ? 11.847 -19.098 -4.094 1.00 80.75 100 GLU A N 1
ATOM 760 C CA . GLU A 1 100 ? 12.055 -20.022 -5.206 1.00 80.75 100 GLU A CA 1
ATOM 761 C C . GLU A 1 100 ? 12.662 -19.273 -6.393 1.00 80.75 100 GLU A C 1
ATOM 763 O O . GLU A 1 100 ? 12.205 -18.193 -6.779 1.00 80.75 100 GLU A O 1
ATOM 768 N N . THR A 1 101 ? 13.710 -19.852 -6.981 1.00 82.31 101 THR A N 1
ATOM 769 C CA . THR A 1 101 ? 14.270 -19.302 -8.213 1.00 82.31 101 THR A CA 1
ATOM 770 C C . THR A 1 101 ? 13.196 -19.390 -9.298 1.00 82.31 101 THR A C 1
ATOM 772 O O . THR A 1 101 ? 12.699 -20.493 -9.547 1.00 82.31 101 THR A O 1
ATOM 775 N N . PRO A 1 102 ? 12.832 -18.272 -9.957 1.00 82.75 102 PRO A N 1
ATOM 776 C CA . PRO A 1 102 ? 11.859 -18.304 -11.037 1.00 82.75 102 PRO A CA 1
ATOM 777 C C . PRO A 1 102 ? 12.287 -19.310 -12.102 1.00 82.75 102 PRO A C 1
ATOM 779 O O . PRO A 1 102 ? 13.466 -19.383 -12.463 1.00 82.75 102 PRO A O 1
ATOM 782 N N . ALA A 1 103 ? 11.331 -20.082 -12.618 1.00 87.56 103 ALA A N 1
ATOM 783 C CA . ALA A 1 103 ? 11.606 -20.959 -13.744 1.00 87.56 103 ALA A CA 1
ATOM 784 C C . ALA A 1 103 ? 12.175 -20.135 -14.917 1.00 87.56 103 ALA A C 1
ATOM 786 O O . ALA A 1 103 ? 11.719 -19.008 -15.141 1.00 87.56 103 ALA A O 1
ATOM 787 N N . PRO A 1 104 ? 13.138 -20.674 -15.685 1.00 85.31 104 PRO A N 1
ATOM 788 C CA . PRO A 1 104 ? 13.630 -19.999 -16.875 1.00 85.31 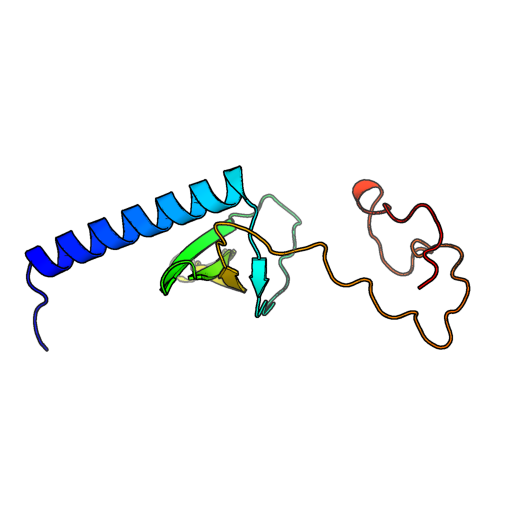104 PRO A CA 1
ATOM 789 C C . PRO A 1 104 ? 12.484 -19.677 -17.833 1.00 85.31 104 PRO A C 1
ATOM 791 O O . PRO A 1 104 ? 11.593 -20.502 -18.058 1.00 85.31 104 PRO A O 1
ATOM 794 N N . LEU A 1 105 ? 12.521 -18.485 -18.418 1.00 84.12 105 LEU A N 1
ATOM 795 C CA . LEU A 1 105 ? 11.512 -18.070 -19.377 1.00 84.12 105 LEU A CA 1
ATOM 796 C C . LEU A 1 105 ? 11.669 -18.839 -20.684 1.00 84.12 105 LEU A C 1
ATOM 798 O O . LEU A 1 105 ? 12.771 -19.118 -21.165 1.00 84.12 105 LEU A O 1
ATOM 802 N N . LYS A 1 106 ? 10.526 -19.214 -21.250 1.00 89.31 106 LYS A N 1
ATOM 803 C CA . LYS A 1 106 ? 10.460 -19.876 -22.544 1.00 89.31 106 LYS A CA 1
ATOM 804 C C . LYS A 1 106 ? 10.432 -18.805 -23.631 1.00 89.31 106 LYS A C 1
ATOM 806 O O . LYS A 1 106 ? 9.658 -17.861 -23.525 1.00 89.31 106 LYS A O 1
ATOM 811 N N . ASP A 1 107 ? 11.248 -18.981 -24.668 1.00 86.31 107 ASP A N 1
ATOM 812 C CA . ASP A 1 107 ? 11.288 -18.093 -25.838 1.00 86.31 107 ASP A CA 1
ATOM 813 C C . ASP A 1 107 ? 11.702 -16.639 -25.507 1.00 86.31 107 ASP A C 1
ATOM 815 O O . ASP A 1 107 ? 11.250 -15.693 -26.149 1.00 86.31 107 ASP A O 1
ATOM 819 N N . ALA A 1 108 ? 12.587 -16.471 -24.516 1.00 83.19 108 ALA A N 1
ATOM 820 C CA . ALA A 1 108 ? 13.174 -15.186 -24.135 1.00 83.19 108 ALA A CA 1
ATOM 821 C C . ALA A 1 108 ? 13.796 -14.463 -25.342 1.00 83.19 108 ALA A C 1
ATOM 823 O O . ALA A 1 108 ? 14.606 -15.034 -26.083 1.00 83.19 108 ALA A O 1
ATOM 824 N N . VAL A 1 109 ? 13.444 -13.190 -25.530 1.00 78.75 109 VAL A N 1
ATOM 825 C CA . VAL A 1 109 ? 13.949 -12.359 -26.631 1.00 78.75 109 VAL A CA 1
ATOM 826 C C . VAL A 1 109 ? 14.899 -11.311 -26.058 1.00 78.75 109 VAL A C 1
ATOM 828 O O . VAL A 1 109 ? 14.536 -10.635 -25.097 1.00 78.75 109 VAL A O 1
ATOM 831 N N . PRO A 1 110 ? 16.099 -11.116 -26.640 1.00 74.69 110 PRO A N 1
ATOM 832 C CA . PRO A 1 110 ? 16.984 -10.039 -26.221 1.00 74.69 110 PRO A CA 1
ATOM 833 C C . PRO A 1 110 ? 16.273 -8.685 -26.297 1.00 74.69 110 PRO A C 1
ATOM 835 O O . PRO A 1 110 ? 15.859 -8.253 -27.373 1.00 74.69 110 PRO A O 1
ATOM 838 N N . PHE A 1 111 ? 16.158 -8.010 -25.157 1.00 72.31 111 PHE A N 1
ATOM 839 C CA . PHE A 1 111 ? 15.511 -6.711 -25.059 1.00 72.31 111 PHE A CA 1
ATOM 840 C C . PHE A 1 111 ? 16.538 -5.662 -24.634 1.00 72.31 111 PHE A C 1
ATOM 842 O O . PHE A 1 111 ? 17.031 -5.676 -23.508 1.00 72.31 111 PHE A O 1
ATOM 849 N N . ALA A 1 112 ? 16.922 -4.795 -25.578 1.00 72.06 112 ALA A N 1
ATOM 850 C CA . ALA A 1 112 ? 18.068 -3.895 -25.425 1.00 72.06 112 ALA A CA 1
ATOM 851 C C . ALA A 1 112 ? 17.891 -2.890 -24.278 1.00 72.06 112 ALA A C 1
ATOM 853 O O . ALA A 1 112 ? 18.843 -2.599 -23.561 1.00 72.06 112 ALA A O 1
ATOM 854 N N . THR A 1 113 ? 16.680 -2.363 -24.110 1.00 75.69 113 THR A N 1
ATOM 855 C CA . THR A 1 113 ? 16.308 -1.547 -22.956 1.00 75.69 113 THR A CA 1
ATOM 856 C C . THR A 1 113 ? 14.787 -1.502 -22.819 1.00 75.69 113 THR A C 1
ATOM 858 O O . THR A 1 113 ? 14.103 -1.300 -23.822 1.00 75.69 113 THR A O 1
ATOM 861 N N . PRO A 1 114 ? 14.240 -1.633 -21.599 1.00 76.25 114 PRO A N 1
ATOM 862 C CA . PRO A 1 114 ? 12.826 -1.382 -21.337 1.00 76.25 114 PRO A CA 1
ATOM 863 C C . PRO A 1 114 ? 12.453 0.102 -21.310 1.00 76.25 114 PRO A C 1
ATOM 865 O O . PRO A 1 114 ? 11.287 0.434 -21.134 1.00 76.25 114 PRO A O 1
ATOM 868 N N . TYR A 1 115 ? 13.422 0.999 -21.501 1.00 81.75 115 TYR A N 1
ATOM 869 C CA . TYR A 1 115 ? 13.245 2.445 -21.393 1.00 81.75 115 TYR A CA 1
ATOM 870 C C . TYR A 1 115 ? 13.306 3.145 -22.758 1.00 81.75 115 TYR A C 1
ATOM 872 O O . TYR A 1 115 ? 13.879 4.224 -22.884 1.00 81.75 115 TYR A O 1
ATOM 880 N N . ASP A 1 116 ? 12.712 2.535 -23.786 1.00 81.19 116 ASP A N 1
ATOM 881 C CA . ASP A 1 116 ? 12.653 3.054 -25.163 1.00 81.19 116 ASP A CA 1
ATOM 882 C C . ASP A 1 116 ? 11.687 4.244 -25.355 1.00 81.19 116 ASP A C 1
ATOM 884 O O . ASP A 1 116 ? 11.578 4.799 -26.448 1.00 81.19 116 ASP A O 1
ATOM 888 N N . GLY A 1 117 ? 11.003 4.658 -24.284 1.00 77.06 117 GLY A N 1
ATOM 889 C CA . GLY A 1 117 ? 10.044 5.761 -24.280 1.00 77.06 117 GLY A CA 1
ATOM 890 C C . GLY A 1 117 ? 8.592 5.342 -24.518 1.00 77.06 117 GLY A C 1
ATOM 891 O O . GLY A 1 117 ? 7.717 6.204 -24.470 1.00 77.06 117 GLY A O 1
ATOM 892 N N . SER A 1 118 ? 8.307 4.049 -24.712 1.00 81.69 118 SER A N 1
ATOM 893 C CA . SER A 1 118 ? 6.933 3.522 -24.774 1.00 81.69 118 SER A CA 1
ATOM 894 C C . SER A 1 118 ? 6.140 3.762 -23.479 1.00 81.69 118 SER A C 1
ATOM 896 O O . SER A 1 118 ? 4.928 3.983 -23.525 1.00 81.69 118 SER A O 1
ATOM 898 N N . VAL A 1 119 ? 6.826 3.793 -22.331 1.00 80.31 119 VAL A N 1
ATOM 899 C CA . VAL A 1 119 ? 6.292 4.201 -21.026 1.00 80.31 119 VAL A CA 1
ATOM 900 C C . VAL A 1 119 ? 7.250 5.200 -20.372 1.00 80.31 119 VAL A C 1
ATOM 902 O O . VAL A 1 119 ? 8.466 5.004 -20.338 1.00 80.31 119 VAL A O 1
ATOM 905 N N . PHE A 1 120 ? 6.707 6.290 -19.823 1.00 82.94 120 PHE A N 1
ATOM 906 C CA . PHE A 1 120 ? 7.496 7.258 -19.062 1.00 82.94 120 PHE A CA 1
ATOM 907 C C . PHE A 1 120 ? 7.663 6.790 -17.612 1.00 82.94 120 PHE A C 1
ATOM 909 O O . PHE A 1 120 ? 6.757 6.934 -16.794 1.00 82.94 120 PHE A O 1
ATOM 916 N N . HIS A 1 121 ? 8.837 6.248 -17.291 1.00 80.06 121 HIS A N 1
ATOM 917 C CA . HIS A 1 121 ? 9.194 5.838 -15.928 1.00 80.06 121 HIS A CA 1
ATOM 918 C C . HIS A 1 121 ? 9.834 6.979 -15.115 1.00 80.06 121 HIS A C 1
ATOM 920 O O . HIS A 1 121 ? 9.756 6.995 -13.890 1.00 80.06 121 HIS A O 1
ATOM 926 N N . GLY A 1 122 ? 10.454 7.958 -15.785 1.00 80.50 122 GLY A N 1
ATOM 927 C CA . GLY A 1 122 ? 11.328 8.944 -15.144 1.00 80.50 122 GLY A CA 1
ATOM 928 C C . GLY A 1 122 ? 12.660 8.331 -14.662 1.00 80.50 122 GLY A C 1
ATOM 929 O O . GLY A 1 122 ? 12.789 7.113 -14.542 1.00 80.50 122 GLY A O 1
ATOM 930 N N . PRO A 1 123 ? 13.685 9.154 -14.379 1.00 78.69 123 PRO A N 1
ATOM 931 C CA . PRO A 1 123 ? 15.048 8.669 -14.132 1.00 78.69 123 PRO A CA 1
ATOM 932 C C . PRO A 1 123 ? 15.198 7.831 -12.853 1.00 78.69 123 PRO A C 1
ATOM 934 O O . PRO A 1 123 ? 16.032 6.936 -12.810 1.00 78.69 123 PRO A O 1
ATOM 937 N N . ALA A 1 124 ? 14.380 8.073 -11.823 1.00 83.12 124 ALA A N 1
ATOM 938 C CA . ALA A 1 124 ? 14.448 7.326 -10.562 1.00 83.12 124 ALA A CA 1
ATOM 939 C C . ALA A 1 124 ? 13.919 5.883 -10.670 1.00 83.12 124 ALA A C 1
ATOM 941 O O . ALA A 1 124 ? 14.261 5.046 -9.839 1.00 83.12 124 ALA A O 1
ATOM 942 N N . PHE A 1 125 ? 13.102 5.590 -11.685 1.00 79.25 125 PHE A N 1
ATOM 943 C CA . PHE A 1 125 ? 12.517 4.264 -11.912 1.00 79.25 125 PHE A CA 1
ATOM 944 C C . PHE A 1 125 ? 13.149 3.537 -13.113 1.00 79.25 125 PHE A C 1
ATOM 946 O O . PHE A 1 125 ? 12.710 2.447 -13.482 1.00 79.25 125 PHE A O 1
ATOM 953 N N . ALA A 1 126 ? 14.207 4.109 -13.700 1.00 81.06 126 ALA A N 1
ATOM 954 C CA . ALA A 1 126 ? 15.021 3.478 -14.734 1.00 81.06 126 ALA A CA 1
ATOM 955 C C . ALA A 1 126 ? 16.113 2.585 -14.109 1.00 81.06 126 ALA A C 1
ATOM 957 O O . ALA A 1 126 ? 17.305 2.865 -14.210 1.00 81.06 126 ALA A O 1
ATOM 958 N N . THR A 1 127 ? 15.698 1.553 -13.374 1.00 77.00 127 THR A N 1
ATOM 959 C CA . THR A 1 127 ? 16.580 0.745 -12.515 1.00 77.00 127 THR A CA 1
ATOM 960 C C . THR A 1 127 ? 17.091 -0.549 -13.156 1.00 77.00 127 THR A C 1
ATOM 962 O O . THR A 1 127 ? 18.028 -1.151 -12.633 1.00 77.00 127 THR A O 1
ATOM 965 N N . LEU A 1 128 ? 16.527 -0.982 -14.286 1.00 74.69 128 LEU A N 1
ATOM 966 C CA . LEU A 1 128 ? 16.972 -2.167 -15.025 1.00 74.69 128 LEU A CA 1
ATOM 967 C C . LEU A 1 128 ? 18.167 -1.798 -15.915 1.00 74.69 128 LEU A C 1
ATOM 969 O O . LEU A 1 128 ? 18.006 -1.306 -17.028 1.00 74.69 128 LEU A O 1
ATOM 973 N N . MET A 1 129 ? 19.371 -1.980 -15.373 1.00 64.06 129 MET A N 1
ATOM 974 C CA . MET A 1 129 ? 20.632 -1.546 -15.994 1.00 64.06 129 MET A CA 1
ATOM 975 C C . MET A 1 129 ? 21.179 -2.543 -17.021 1.00 64.06 129 MET A C 1
ATOM 977 O O . MET A 1 129 ? 21.779 -2.134 -18.011 1.00 64.06 129 MET A O 1
ATOM 981 N N . ASP A 1 130 ? 20.941 -3.834 -16.806 1.00 58.22 130 ASP A N 1
ATOM 982 C CA . ASP A 1 130 ? 21.163 -4.868 -17.808 1.00 58.22 130 ASP A CA 1
ATOM 983 C C . ASP A 1 130 ? 19.809 -5.206 -18.400 1.00 58.22 130 ASP A C 1
ATOM 985 O O . ASP A 1 130 ? 18.873 -5.472 -17.642 1.00 58.22 130 ASP A O 1
ATOM 989 N N . GLY A 1 131 ? 19.702 -5.180 -19.733 1.00 51.31 131 GLY A N 1
ATOM 990 C CA . GLY A 1 131 ? 18.564 -5.734 -20.454 1.00 51.31 131 GLY A CA 1
ATOM 991 C C . GLY A 1 131 ? 18.295 -7.116 -19.888 1.00 51.31 131 GLY A C 1
ATOM 992 O O . GLY A 1 131 ? 19.041 -8.060 -20.166 1.00 51.31 131 GLY A O 1
ATOM 993 N N . ALA A 1 132 ? 17.315 -7.183 -18.985 1.00 46.47 132 ALA A N 1
ATOM 994 C CA . ALA A 1 132 ? 17.035 -8.380 -18.233 1.00 46.47 132 ALA A CA 1
ATOM 995 C C . ALA A 1 132 ? 16.852 -9.465 -19.283 1.00 46.47 132 ALA A C 1
ATOM 997 O O . ALA A 1 132 ? 16.102 -9.290 -20.246 1.00 46.47 132 ALA A O 1
ATOM 998 N N . ARG A 1 133 ? 17.598 -10.559 -19.149 1.00 45.09 133 ARG A N 1
ATOM 999 C CA . ARG A 1 133 ? 17.215 -11.800 -19.809 1.00 45.09 133 ARG A CA 1
ATOM 1000 C C . ARG A 1 133 ? 15.920 -12.239 -19.129 1.00 45.09 133 ARG A C 1
ATOM 1002 O O . ARG A 1 133 ? 15.958 -13.029 -18.193 1.00 45.09 133 ARG A O 1
ATOM 1009 N N . ILE A 1 134 ? 14.833 -11.572 -19.513 1.00 47.03 134 ILE A N 1
ATOM 1010 C CA . ILE A 1 134 ? 13.466 -12.039 -19.377 1.00 47.03 134 ILE A CA 1
ATOM 1011 C C . ILE A 1 134 ? 13.325 -13.063 -20.498 1.00 47.03 134 ILE A C 1
ATOM 1013 O O . ILE A 1 134 ? 13.180 -12.661 -21.670 1.00 47.03 134 ILE A O 1
#

Sequence (134 aa):
MDSMSKEKLESAVSKAGKAVADLVKAFELHGGEITDLQVARWIVVDSPKQLRVTVEPVAPGRFAGRVEAWRDAPNPVLSRWETHAEAVIVAADHYAGEPETPAPLKDAVPFATPYDGSVFHGPAFATLMDGARI

Secondary structure (DSSP, 8-state):
-PPPPHHHHHHHHHHHHHHHHHHHHHHHHH--EEEEEEE--PPP-SS---EEEEEEEEETTEEEEEEEEEE--SSGGG-EEEEEEEEEEE--S---SSPPPPPPPTT----S-S-SSSS---GGG----S----

Foldseek 3Di:
DDDDDPVNVVVVVVVFVVQVVLQVVLCVPANKDWAPKDFDDDDDPPDDWDKDWDWGDPDRQKIKIWIWTWDDDPPNVPIDTDTGMITIMGRDNYDPDDPPDDDQDDPFDQDQAPPPPPDDPDPVRRPCPHSPSD

Radius of 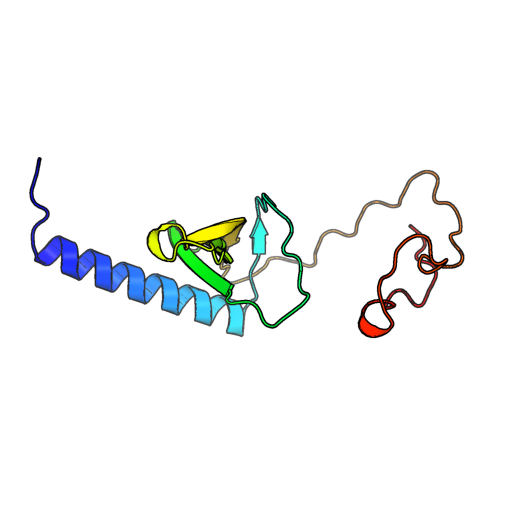gyration: 21.19 Å; chains: 1; bounding box: 51×41×56 Å